Protein AF-A0A7X1H4H9-F1 (afdb_monomer)

Foldseek 3Di:
DDDPPPPPPPFPEAEQDEPVNCVVPVPVCPPHHYQWEFDWPDWDQDPFAIKTKTFTAGADPVRYHDPDPDTPGIDIDGDGPDDDPD

Nearest PDB structures (foldseek):
  5wy2-assembly1_A  TM=4.647E-01  e=6.492E+00  Homo sapiens
  1vex-assembly1_A  TM=3.817E-01  e=6.914E+00  Rattus norvegicus
  7yqz-assembly1_B  TM=3.228E-01  e=6.096E+00  Severe acute respiratory syndrome coronavirus 2
  7yqz-assembly1_A  TM=2.987E-01  e=9.475E+00  Severe acute respiratory syndrome coronavirus 2

Structure (mmCIF, N/CA/C/O backbone):
data_AF-A0A7X1H4H9-F1
#
_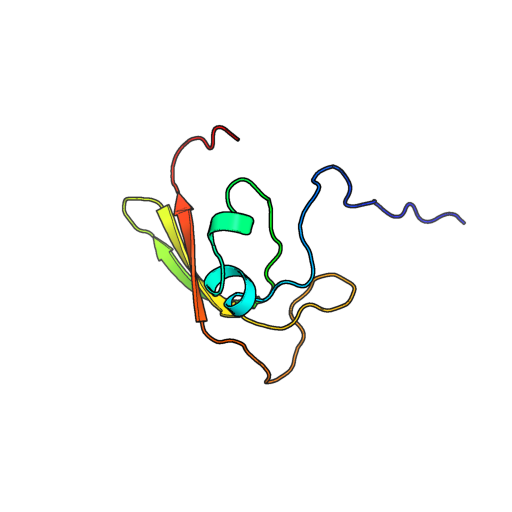entry.id   AF-A0A7X1H4H9-F1
#
loop_
_atom_site.group_PDB
_atom_site.id
_atom_site.type_symbol
_atom_site.label_atom_id
_atom_site.label_alt_id
_atom_site.label_comp_id
_atom_site.label_asym_id
_atom_site.label_entity_id
_atom_site.label_seq_id
_atom_site.pdbx_PDB_ins_code
_atom_site.Cartn_x
_atom_site.Cartn_y
_atom_site.Cartn_z
_atom_site.occupancy
_atom_site.B_iso_or_equiv
_atom_site.auth_seq_id
_atom_site.auth_comp_id
_atom_site.auth_asym_id
_atom_site.auth_atom_id
_atom_site.pdbx_PDB_model_num
ATOM 1 N N . MET A 1 1 ? 24.673 27.247 -12.798 1.00 42.66 1 MET A N 1
ATOM 2 C CA . MET A 1 1 ? 23.207 27.282 -12.608 1.00 42.66 1 MET A CA 1
ATOM 3 C C . MET A 1 1 ? 22.839 26.223 -11.583 1.00 42.66 1 MET A C 1
ATOM 5 O O . MET A 1 1 ? 22.995 25.046 -11.867 1.00 42.66 1 MET A O 1
ATOM 9 N N . ARG A 1 2 ? 22.472 26.636 -10.366 1.00 43.97 2 ARG A N 1
ATOM 10 C CA . ARG A 1 2 ? 21.988 25.736 -9.311 1.00 43.97 2 ARG A CA 1
ATOM 11 C C . ARG A 1 2 ? 20.502 25.487 -9.562 1.00 43.97 2 ARG A C 1
ATOM 13 O O . ARG A 1 2 ? 19.723 26.426 -9.447 1.00 43.97 2 ARG A O 1
ATOM 20 N N . GLN A 1 3 ? 20.122 24.264 -9.917 1.00 45.84 3 GLN A N 1
ATOM 21 C CA . GLN A 1 3 ? 18.734 23.840 -9.750 1.00 45.84 3 GLN A CA 1
ATOM 22 C C . GLN A 1 3 ? 18.514 23.612 -8.247 1.00 45.84 3 GLN A C 1
ATOM 24 O O . GLN A 1 3 ? 19.351 22.945 -7.630 1.00 45.84 3 GLN A O 1
ATOM 29 N N . PRO A 1 4 ? 17.471 24.171 -7.614 1.00 42.91 4 PRO A N 1
ATOM 30 C CA . PRO A 1 4 ? 17.136 23.756 -6.267 1.00 42.91 4 PRO A CA 1
ATOM 31 C C . PRO A 1 4 ? 16.590 22.326 -6.347 1.00 42.91 4 PRO A C 1
ATOM 33 O O . PRO A 1 4 ? 15.492 22.106 -6.853 1.00 42.91 4 PRO A O 1
ATOM 36 N N . LEU A 1 5 ? 17.368 21.354 -5.854 1.00 38.50 5 LEU A N 1
ATOM 37 C CA . LEU A 1 5 ? 16.809 20.096 -5.366 1.00 38.50 5 LEU A CA 1
ATOM 38 C C . LEU A 1 5 ? 15.791 20.499 -4.301 1.00 38.50 5 LEU A C 1
ATOM 40 O O . LEU A 1 5 ? 16.172 20.927 -3.210 1.00 38.50 5 LEU A O 1
ATOM 44 N N . ILE A 1 6 ? 14.506 20.410 -4.622 1.00 46.28 6 ILE A N 1
ATOM 45 C CA . ILE A 1 6 ? 13.473 20.433 -3.598 1.00 46.28 6 ILE A CA 1
ATOM 46 C C . ILE A 1 6 ? 13.641 19.104 -2.869 1.00 46.28 6 ILE A C 1
ATOM 48 O O . ILE A 1 6 ? 13.142 18.066 -3.287 1.00 46.28 6 ILE A O 1
ATOM 52 N N . HIS A 1 7 ? 14.477 19.146 -1.836 1.00 41.16 7 HIS A N 1
ATOM 53 C CA . HIS A 1 7 ? 14.642 18.106 -0.842 1.00 41.16 7 HIS A CA 1
ATOM 54 C C . HIS A 1 7 ? 13.234 17.790 -0.317 1.00 41.16 7 HIS A C 1
ATOM 56 O O . HIS A 1 7 ? 12.637 18.612 0.381 1.00 41.16 7 HIS A O 1
ATOM 62 N N . ILE A 1 8 ? 12.684 16.627 -0.674 1.00 47.72 8 ILE A N 1
ATOM 63 C CA . ILE A 1 8 ? 11.574 16.006 0.055 1.00 47.72 8 ILE A CA 1
ATOM 64 C C . ILE A 1 8 ? 12.146 15.642 1.427 1.00 47.72 8 ILE A C 1
ATOM 66 O O . ILE A 1 8 ? 12.598 14.535 1.684 1.00 47.72 8 ILE A O 1
ATOM 70 N N . ALA A 1 9 ? 12.264 16.637 2.293 1.00 41.56 9 ALA A N 1
ATOM 71 C CA . ALA A 1 9 ? 12.810 16.482 3.623 1.00 41.56 9 ALA A CA 1
ATOM 72 C C . ALA A 1 9 ? 12.085 17.440 4.549 1.00 41.56 9 ALA A C 1
ATOM 74 O O . ALA A 1 9 ? 12.635 18.461 4.942 1.00 41.56 9 ALA A O 1
ATOM 75 N N . LEU A 1 10 ? 10.849 17.085 4.897 1.00 44.84 10 LEU A N 1
ATOM 76 C CA . LEU A 1 10 ? 10.294 17.412 6.212 1.00 44.84 10 LEU A CA 1
ATOM 77 C C . LEU A 1 10 ? 9.516 16.244 6.850 1.00 44.84 10 LEU A C 1
ATOM 79 O O . LEU A 1 10 ? 8.921 16.432 7.904 1.00 44.84 10 LEU A O 1
ATOM 83 N N . TYR A 1 11 ? 9.577 15.026 6.291 1.00 52.78 11 TYR A N 1
ATOM 84 C CA . TYR A 1 11 ? 9.067 13.824 6.959 1.00 52.78 11 TYR A CA 1
ATOM 85 C C . TYR A 1 11 ? 10.115 12.706 6.897 1.00 52.78 11 TYR A C 1
ATOM 87 O O . TYR A 1 11 ? 10.500 12.307 5.798 1.00 52.78 11 TYR A O 1
ATOM 95 N N . PRO A 1 12 ? 10.610 12.193 8.038 1.00 56.44 12 PRO A N 1
ATOM 96 C CA . PRO A 1 12 ? 11.444 10.998 8.055 1.00 56.44 12 PRO A CA 1
ATOM 97 C C . PRO A 1 12 ? 10.579 9.781 7.683 1.00 56.44 12 PRO A C 1
ATOM 99 O O . PRO A 1 12 ? 9.962 9.152 8.542 1.00 56.44 12 PRO A O 1
ATOM 102 N N . GLY A 1 13 ? 10.477 9.497 6.384 1.00 66.50 13 GLY A N 1
ATOM 103 C CA . GLY A 1 13 ? 9.800 8.320 5.843 1.00 66.50 13 GLY A CA 1
ATOM 104 C C . GLY A 1 13 ? 10.748 7.130 5.691 1.00 66.50 13 GLY A C 1
ATOM 105 O O . GLY A 1 13 ? 11.949 7.309 5.493 1.00 66.50 13 GLY A O 1
ATOM 106 N N . ILE A 1 14 ? 10.218 5.908 5.781 1.00 77.88 14 ILE A N 1
ATOM 107 C CA . ILE A 1 14 ? 10.951 4.704 5.367 1.00 77.88 14 ILE A CA 1
ATOM 108 C C . ILE A 1 14 ? 10.666 4.444 3.884 1.00 77.88 14 ILE A C 1
ATOM 110 O O . ILE A 1 14 ? 9.511 4.259 3.494 1.00 77.88 14 ILE A O 1
ATOM 114 N N . TYR A 1 15 ? 11.730 4.414 3.082 1.00 81.75 15 TYR A N 1
ATOM 115 C CA . TYR A 1 15 ? 11.696 4.228 1.630 1.00 81.75 15 TYR A CA 1
ATOM 116 C C . TYR A 1 15 ? 12.089 2.803 1.232 1.00 81.75 15 TYR A C 1
ATOM 118 O O . TYR A 1 15 ? 12.713 2.079 2.008 1.00 81.75 15 TYR A O 1
ATOM 126 N N . GLY A 1 16 ? 11.750 2.407 0.003 1.00 81.44 16 GLY A N 1
ATOM 127 C CA . GLY A 1 16 ? 12.161 1.117 -0.566 1.00 81.44 16 GLY A CA 1
ATOM 128 C C . GLY A 1 16 ? 11.481 -0.108 0.054 1.00 81.44 16 GLY A C 1
ATOM 129 O O . GLY A 1 16 ? 11.930 -1.225 -0.184 1.00 81.44 16 GLY A O 1
ATOM 130 N N . LEU A 1 17 ? 10.413 0.084 0.834 1.00 86.12 17 LEU A N 1
ATOM 131 C CA . LEU A 1 17 ? 9.623 -1.011 1.390 1.00 86.12 17 LEU A CA 1
ATOM 132 C C . LEU A 1 17 ? 8.599 -1.522 0.375 1.00 86.12 17 LEU A C 1
ATOM 134 O O . LEU A 1 17 ? 7.912 -0.746 -0.295 1.00 86.12 17 LEU A O 1
ATOM 138 N N . SER A 1 18 ? 8.442 -2.842 0.321 1.00 87.44 18 SER A N 1
ATOM 139 C CA . SER A 1 18 ? 7.273 -3.467 -0.293 1.00 87.44 18 SER A CA 1
ATOM 140 C C . SER A 1 18 ? 6.143 -3.641 0.724 1.00 87.44 18 SER A C 1
ATOM 142 O O . SER A 1 18 ? 6.353 -3.632 1.939 1.00 87.44 18 SER A O 1
ATOM 144 N N . ILE A 1 19 ? 4.930 -3.905 0.232 1.00 89.75 19 ILE A N 1
ATOM 145 C CA . ILE A 1 19 ? 3.822 -4.305 1.108 1.00 89.75 19 ILE A CA 1
ATOM 146 C C . ILE A 1 19 ? 4.127 -5.617 1.851 1.00 89.75 19 ILE A C 1
ATOM 148 O O . ILE A 1 19 ? 3.714 -5.784 2.996 1.00 89.75 19 ILE A O 1
ATOM 152 N N . LYS A 1 20 ? 4.895 -6.532 1.239 1.00 90.19 20 LYS A N 1
ATOM 153 C CA . 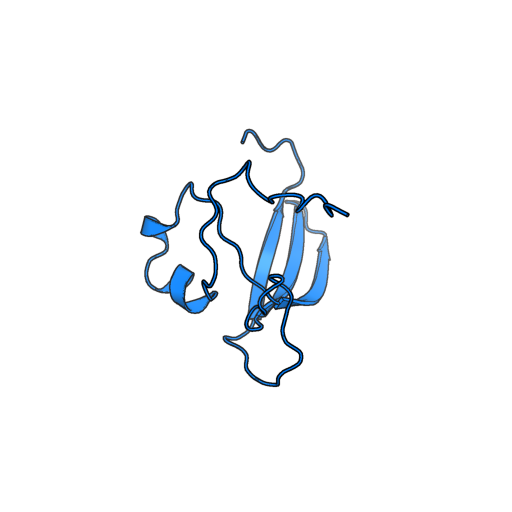LYS A 1 20 ? 5.311 -7.783 1.888 1.00 90.19 20 LYS A CA 1
ATOM 154 C C . LYS A 1 20 ? 6.201 -7.514 3.092 1.00 90.19 20 LYS A C 1
ATOM 156 O O . LYS A 1 20 ? 6.059 -8.205 4.092 1.00 90.19 20 LYS A O 1
ATOM 161 N N . ASP A 1 21 ? 7.087 -6.525 3.018 1.00 89.81 21 ASP A N 1
ATOM 162 C CA . ASP A 1 21 ? 7.957 -6.173 4.142 1.00 89.81 21 ASP A CA 1
ATOM 163 C C . ASP A 1 21 ? 7.153 -5.607 5.309 1.00 89.81 21 ASP A C 1
ATOM 165 O O . ASP A 1 21 ? 7.355 -6.028 6.444 1.00 89.81 21 ASP A O 1
ATOM 169 N N . VAL A 1 22 ? 6.154 -4.769 5.017 1.00 90.00 22 VAL A N 1
ATOM 170 C CA . VAL A 1 22 ? 5.251 -4.227 6.042 1.00 90.00 22 VAL A CA 1
ATOM 171 C C . VAL A 1 22 ? 4.402 -5.318 6.700 1.00 90.00 22 VAL A C 1
ATOM 173 O O . VAL A 1 22 ? 4.165 -5.268 7.902 1.00 90.00 22 VAL A O 1
ATOM 176 N N . ILE A 1 23 ? 3.950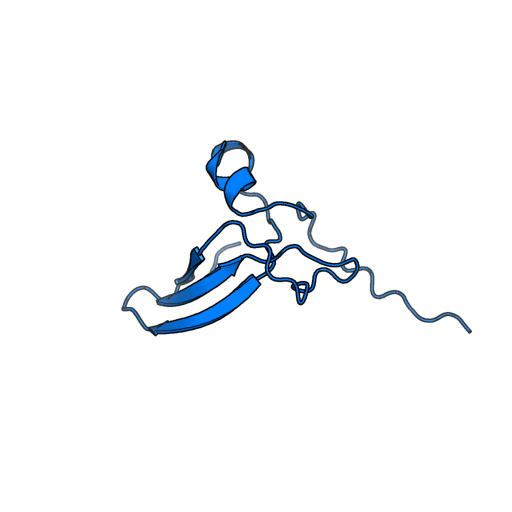 -6.320 5.940 1.00 90.44 23 ILE A N 1
ATOM 177 C CA . ILE A 1 23 ? 3.129 -7.421 6.472 1.00 90.44 23 ILE A CA 1
ATOM 178 C C . ILE A 1 23 ? 3.954 -8.407 7.314 1.00 90.44 23 ILE A C 1
ATOM 180 O O . ILE A 1 23 ? 3.402 -9.012 8.231 1.00 90.44 23 ILE A O 1
ATOM 184 N N . LYS A 1 24 ? 5.253 -8.582 7.024 1.00 92.94 24 LYS A N 1
ATOM 185 C CA . LYS A 1 24 ? 6.129 -9.485 7.797 1.00 92.94 24 LYS A CA 1
ATOM 186 C C . LYS A 1 24 ? 6.212 -9.079 9.267 1.00 92.94 24 LYS A C 1
ATOM 188 O O . LYS A 1 24 ? 6.190 -9.955 10.125 1.00 92.94 24 LYS A O 1
ATOM 193 N 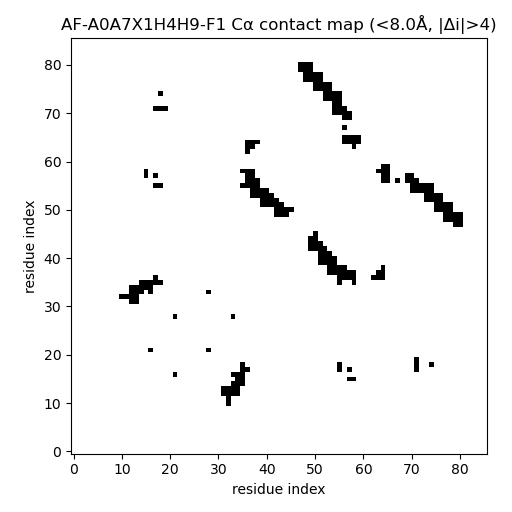N . ASP A 1 25 ? 6.309 -7.779 9.538 1.00 91.75 25 ASP A N 1
ATOM 194 C CA . ASP A 1 25 ? 6.331 -7.231 10.894 1.00 91.75 25 ASP A CA 1
ATOM 195 C C . ASP A 1 25 ? 5.646 -5.850 10.923 1.00 91.75 25 ASP A C 1
ATOM 197 O O . ASP A 1 25 ? 6.288 -4.809 10.777 1.00 91.75 25 ASP A O 1
ATOM 201 N N . PRO A 1 26 ? 4.315 -5.799 11.084 1.00 91.25 26 PRO A N 1
ATOM 202 C CA . PRO A 1 26 ? 3.592 -4.532 11.076 1.00 91.25 26 PRO A CA 1
ATOM 203 C C . PRO A 1 26 ? 3.942 -3.635 12.268 1.00 91.25 26 PRO A C 1
ATOM 205 O O . PRO A 1 26 ? 3.828 -2.410 12.174 1.00 91.25 26 PRO A O 1
ATOM 208 N N . ASP A 1 27 ? 4.355 -4.222 13.395 1.00 93.75 27 ASP A N 1
ATOM 209 C CA . ASP A 1 27 ? 4.592 -3.494 14.640 1.00 93.75 27 ASP A CA 1
ATOM 210 C C . ASP A 1 27 ? 5.804 -2.567 14.531 1.00 93.75 27 ASP A C 1
ATOM 212 O O . ASP A 1 27 ? 5.747 -1.433 15.015 1.00 93.75 27 ASP A O 1
ATOM 216 N N . VAL A 1 28 ? 6.857 -2.966 13.807 1.00 91.62 28 VAL A N 1
ATOM 217 C CA . VAL A 1 28 ? 8.036 -2.104 13.596 1.00 91.62 28 VAL A CA 1
ATOM 218 C C . VAL A 1 28 ? 7.756 -0.884 12.714 1.00 91.62 28 VAL A C 1
ATOM 220 O O . VAL A 1 28 ? 8.559 0.059 12.699 1.00 91.62 28 VAL A O 1
ATOM 223 N N . HIS A 1 29 ? 6.630 -0.872 11.999 1.00 88.94 29 HIS A N 1
ATOM 224 C CA . HIS A 1 29 ? 6.219 0.214 11.107 1.00 88.94 29 HIS A CA 1
ATOM 225 C C . HIS A 1 29 ? 5.100 1.093 11.687 1.00 88.94 29 HIS A C 1
ATOM 227 O O . HIS A 1 29 ? 4.815 2.157 11.135 1.00 88.94 29 HIS A O 1
ATOM 233 N N . LYS A 1 30 ? 4.490 0.709 12.818 1.00 88.31 30 LYS A N 1
ATOM 234 C CA . LYS A 1 30 ? 3.455 1.517 13.482 1.00 88.31 30 LYS A CA 1
ATOM 235 C C . LYS A 1 30 ? 3.98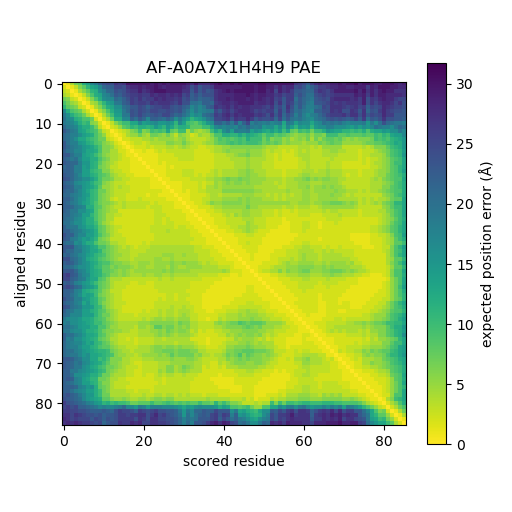7 2.897 13.875 1.00 88.31 30 LYS A C 1
ATOM 237 O O . LYS A 1 30 ? 5.096 3.034 14.386 1.00 88.31 30 LYS A O 1
ATOM 242 N N . GLY A 1 31 ? 3.174 3.927 13.634 1.00 87.31 31 GLY A N 1
ATOM 243 C CA . GLY A 1 31 ? 3.514 5.322 13.936 1.00 87.31 31 GLY A CA 1
ATOM 244 C C . GLY A 1 31 ? 4.590 5.931 13.031 1.00 87.31 31 GLY A C 1
ATOM 245 O O . GLY A 1 31 ? 4.968 7.081 13.236 1.00 87.31 31 GLY A O 1
ATOM 246 N N . LYS A 1 32 ? 5.083 5.191 12.029 1.00 88.44 32 LYS A N 1
ATOM 247 C CA . LYS A 1 32 ? 6.059 5.681 11.053 1.00 88.44 32 LYS A CA 1
ATOM 248 C C . LYS A 1 32 ? 5.372 5.941 9.721 1.00 88.44 32 LYS A C 1
ATOM 250 O O . LYS A 1 32 ? 4.451 5.228 9.329 1.00 88.44 32 LYS A O 1
ATOM 255 N N . THR A 1 33 ? 5.857 6.948 9.006 1.00 88.12 33 THR A N 1
ATOM 256 C CA . THR A 1 33 ? 5.468 7.150 7.609 1.00 88.12 33 THR A CA 1
ATOM 257 C C . THR A 1 33 ? 6.289 6.203 6.738 1.00 88.12 33 THR A C 1
ATOM 259 O O . THR A 1 33 ? 7.512 6.141 6.870 1.00 88.12 33 THR A O 1
ATOM 262 N N . VAL A 1 34 ? 5.627 5.456 5.859 1.00 88.88 34 VAL A N 1
ATOM 263 C CA . VAL A 1 34 ? 6.271 4.553 4.897 1.00 88.88 34 VAL A CA 1
ATOM 264 C C . VAL A 1 34 ? 5.833 4.913 3.488 1.00 88.88 34 VAL A C 1
ATOM 266 O O . VAL A 1 34 ? 4.696 5.343 3.284 1.00 88.88 34 VAL A O 1
ATOM 269 N N . LEU A 1 35 ? 6.723 4.716 2.520 1.00 89.25 35 LEU A N 1
ATOM 270 C CA . LEU A 1 35 ? 6.412 4.890 1.111 1.00 89.25 35 LEU A CA 1
ATOM 271 C C . LEU A 1 35 ? 6.293 3.531 0.425 1.00 89.25 35 LEU A C 1
ATOM 273 O O . LEU A 1 35 ? 7.235 2.742 0.430 1.00 89.25 35 LEU A O 1
ATOM 277 N N . ILE A 1 36 ? 5.134 3.284 -0.183 1.00 91.88 36 ILE A N 1
ATOM 278 C CA . ILE A 1 36 ? 4.857 2.086 -0.977 1.00 91.88 36 ILE A CA 1
ATOM 279 C C . ILE A 1 36 ? 4.398 2.548 -2.354 1.00 91.88 36 ILE A C 1
ATOM 281 O O . ILE A 1 36 ? 3.461 3.337 -2.468 1.00 91.88 36 ILE A O 1
ATOM 285 N N . SER A 1 37 ? 5.056 2.042 -3.393 1.00 92.38 37 SER A N 1
AT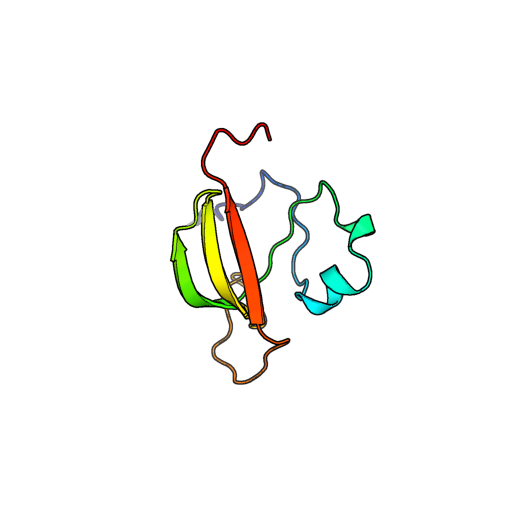OM 286 C CA . SER A 1 37 ? 4.762 2.399 -4.779 1.00 92.38 37 SER A CA 1
ATOM 287 C C . SER A 1 37 ? 3.816 1.389 -5.439 1.00 92.38 37 SER A C 1
ATOM 289 O O . SER A 1 37 ? 3.802 0.200 -5.101 1.00 92.38 37 SER A O 1
ATOM 291 N N . GLY A 1 38 ? 2.975 1.858 -6.360 1.00 93.88 38 GLY A N 1
ATOM 292 C CA . GLY A 1 38 ? 1.982 1.026 -7.035 1.00 93.88 38 GLY A CA 1
ATOM 293 C C . GLY A 1 38 ? 1.064 1.791 -7.984 1.00 93.88 38 GLY A C 1
ATOM 294 O O . GLY A 1 38 ? 1.078 3.019 -8.042 1.00 93.88 38 GLY A O 1
ATOM 295 N N . ILE A 1 39 ? 0.252 1.042 -8.727 1.00 95.88 39 ILE A N 1
ATOM 296 C CA . ILE A 1 39 ? -0.727 1.559 -9.689 1.00 95.88 39 ILE A CA 1
ATOM 297 C C . ILE A 1 39 ? -2.129 1.384 -9.104 1.00 95.88 39 ILE A C 1
ATOM 299 O O . ILE A 1 39 ? -2.472 0.308 -8.612 1.00 95.88 39 ILE A O 1
ATOM 303 N N . ILE A 1 40 ? -2.952 2.432 -9.163 1.00 96.62 40 ILE A N 1
ATOM 304 C CA . ILE A 1 40 ? -4.351 2.371 -8.721 1.00 96.62 40 ILE A CA 1
ATOM 305 C C . ILE A 1 40 ? -5.153 1.544 -9.729 1.00 96.62 40 ILE A C 1
ATOM 307 O O . ILE A 1 40 ? -5.219 1.892 -10.906 1.00 96.62 40 ILE A O 1
ATOM 311 N N . LEU A 1 41 ? -5.787 0.474 -9.256 1.00 97.44 41 LEU A N 1
ATOM 312 C CA . LEU A 1 41 ? -6.686 -0.363 -10.054 1.00 97.44 41 LEU A CA 1
ATOM 313 C C . LEU A 1 41 ? -8.140 0.102 -9.963 1.00 97.44 41 LEU A C 1
ATOM 315 O O . LEU A 1 41 ? -8.917 -0.078 -10.897 1.00 97.44 41 LEU A O 1
ATOM 319 N N . GLY A 1 42 ? -8.511 0.711 -8.839 1.00 97.94 42 GLY A N 1
ATOM 320 C CA . GLY A 1 42 ? -9.858 1.206 -8.620 1.00 97.94 42 GLY A CA 1
ATOM 321 C C . GLY A 1 42 ? -10.002 1.917 -7.285 1.00 97.94 42 GLY A C 1
ATOM 322 O O . GLY A 1 42 ? -9.117 1.889 -6.428 1.00 97.94 42 GLY A O 1
ATOM 323 N N . SER A 1 43 ? -11.146 2.561 -7.097 1.00 97.56 43 SER A N 1
ATOM 324 C CA . SER A 1 43 ? -11.520 3.149 -5.819 1.00 97.56 43 SER A CA 1
ATOM 325 C C . SER A 1 43 ? -13.015 3.006 -5.578 1.00 97.56 43 SER A C 1
ATOM 327 O O . SER A 1 43 ? -13.825 2.953 -6.506 1.00 97.56 43 SER A O 1
ATOM 329 N N . ARG A 1 44 ? -13.388 2.911 -4.304 1.00 97.25 44 ARG A N 1
ATOM 330 C CA . ARG A 1 44 ? -14.775 2.804 -3.867 1.00 97.25 44 ARG A CA 1
ATOM 331 C C . ARG A 1 44 ? -14.983 3.653 -2.627 1.00 97.25 44 ARG A C 1
ATOM 333 O O . ARG A 1 44 ? -14.284 3.492 -1.628 1.00 97.25 44 ARG A O 1
ATOM 340 N N . ASN A 1 45 ? -15.987 4.519 -2.674 1.00 96.19 45 ASN A N 1
ATOM 341 C CA . ASN A 1 45 ? -16.432 5.242 -1.490 1.00 96.19 45 ASN A CA 1
ATOM 342 C C . ASN A 1 45 ? -17.167 4.285 -0.545 1.00 96.19 45 ASN A C 1
ATOM 344 O O . ASN A 1 45 ? -18.016 3.492 -0.961 1.00 96.19 45 ASN A O 1
ATOM 348 N N . THR A 1 46 ? -16.820 4.359 0.729 1.00 94.56 46 THR A N 1
ATOM 349 C CA . THR A 1 46 ? -17.447 3.644 1.838 1.00 94.56 46 THR A CA 1
ATOM 350 C C . THR A 1 46 ? -18.005 4.665 2.829 1.00 94.56 46 THR A C 1
ATOM 352 O O . THR A 1 46 ? -17.885 5.871 2.618 1.00 94.56 46 THR A O 1
ATOM 355 N N . LYS A 1 47 ? -18.662 4.210 3.901 1.00 94.06 47 LYS A N 1
ATOM 356 C CA . LYS A 1 47 ? -19.138 5.132 4.945 1.00 94.06 47 LYS A CA 1
ATOM 357 C C . LYS A 1 47 ? -17.974 5.713 5.754 1.00 94.06 47 LYS A C 1
ATOM 359 O O . LYS A 1 47 ? -18.071 6.820 6.266 1.00 94.06 47 LYS A O 1
ATOM 364 N N . GLU A 1 48 ? -16.889 4.956 5.851 1.00 92.19 48 GLU A N 1
ATOM 365 C CA . GLU A 1 48 ? -15.693 5.250 6.635 1.00 92.19 48 GLU A CA 1
ATOM 366 C C . GLU A 1 48 ? -14.691 6.117 5.858 1.00 92.19 48 GLU A C 1
ATOM 368 O O . GLU A 1 48 ? -13.921 6.858 6.464 1.00 92.19 48 GLU A O 1
ATOM 373 N N . GLY A 1 49 ? -14.674 6.032 4.524 1.00 94.69 49 GLY A N 1
ATOM 374 C CA . GLY A 1 49 ? -13.657 6.689 3.710 1.00 94.69 49 GLY A CA 1
ATOM 375 C C . GLY A 1 49 ? -13.695 6.324 2.229 1.00 94.69 49 GLY A C 1
ATOM 376 O O . GLY A 1 49 ? -14.655 5.747 1.724 1.00 94.69 49 GLY A O 1
ATOM 377 N N . THR A 1 50 ? -12.611 6.620 1.521 1.00 96.31 50 THR A N 1
ATOM 378 C CA . THR A 1 50 ? -12.356 6.102 0.174 1.00 96.31 50 THR A CA 1
ATOM 379 C C . THR A 1 50 ? -11.390 4.931 0.276 1.00 96.31 50 THR A C 1
ATOM 381 O O . THR A 1 50 ? -10.238 5.100 0.678 1.00 96.31 50 THR A O 1
ATOM 384 N N . LEU A 1 51 ? -11.857 3.744 -0.100 1.00 97.25 51 LEU A N 1
ATOM 385 C CA . LEU A 1 51 ? -11.022 2.561 -0.240 1.00 97.25 51 LEU A CA 1
ATOM 386 C C . LEU A 1 51 ? -10.401 2.559 -1.639 1.00 97.25 51 LEU A C 1
ATOM 388 O O . LEU A 1 51 ? -11.119 2.676 -2.631 1.00 97.25 51 LEU A O 1
ATOM 392 N N . ILE A 1 52 ? -9.084 2.433 -1.721 1.00 97.62 52 ILE A N 1
ATOM 393 C CA . ILE A 1 52 ? -8.311 2.466 -2.963 1.00 97.62 52 ILE A CA 1
ATOM 394 C C . ILE A 1 52 ? -7.664 1.096 -3.138 1.00 97.62 52 ILE A C 1
ATOM 396 O O . ILE A 1 52 ? -6.945 0.641 -2.250 1.00 97.62 52 ILE A O 1
ATOM 400 N N . GLU A 1 53 ? -7.924 0.440 -4.265 1.00 97.69 53 GLU A N 1
ATOM 401 C CA . GLU A 1 53 ? -7.255 -0.801 -4.649 1.00 97.69 53 GLU A CA 1
ATOM 402 C C . GLU A 1 53 ? -5.999 -0.481 -5.452 1.00 97.69 53 GLU A C 1
ATOM 404 O O . GLU A 1 53 ? -6.050 0.248 -6.446 1.00 97.69 53 GLU A O 1
ATOM 409 N N . ILE A 1 54 ? -4.867 -1.020 -5.006 1.00 96.75 54 ILE A N 1
ATOM 410 C CA . ILE A 1 54 ? -3.545 -0.712 -5.547 1.00 96.75 54 ILE A CA 1
ATOM 411 C C . ILE A 1 54 ? -2.840 -2.022 -5.898 1.00 96.75 54 ILE A C 1
ATOM 413 O O . ILE A 1 54 ? -2.743 -2.924 -5.064 1.00 96.75 54 ILE A O 1
ATOM 417 N N . LEU A 1 55 ? -2.324 -2.119 -7.124 1.00 96.00 55 LEU A N 1
ATOM 418 C CA . LEU A 1 55 ? -1.336 -3.123 -7.510 1.00 96.00 55 LEU A CA 1
ATOM 419 C C . LEU A 1 55 ? 0.045 -2.604 -7.122 1.00 96.00 55 LEU A C 1
ATOM 421 O O . LEU A 1 55 ? 0.499 -1.603 -7.675 1.00 96.00 55 LEU A O 1
ATOM 425 N N . GLN A 1 56 ? 0.712 -3.267 -6.181 1.00 94.88 56 GLN A N 1
ATOM 426 C CA . GLN A 1 56 ? 2.054 -2.864 -5.773 1.00 94.88 56 GLN A CA 1
ATOM 427 C C . GLN A 1 56 ? 3.023 -3.016 -6.951 1.00 94.88 56 GLN A C 1
ATOM 429 O O . GLN A 1 56 ? 2.963 -4.003 -7.691 1.00 94.88 56 GLN A O 1
ATOM 434 N N . LYS A 1 57 ? 3.911 -2.031 -7.106 1.00 94.56 57 LYS A N 1
ATOM 435 C CA . LYS A 1 57 ? 5.020 -2.045 -8.062 1.00 94.56 57 LYS A CA 1
ATOM 436 C C . LYS A 1 57 ? 6.303 -1.577 -7.373 1.00 94.56 57 LYS A C 1
ATOM 438 O O . LYS A 1 57 ? 6.230 -0.736 -6.474 1.00 94.56 57 LYS A O 1
ATOM 443 N N . PRO A 1 58 ? 7.482 -2.081 -7.774 1.00 91.56 5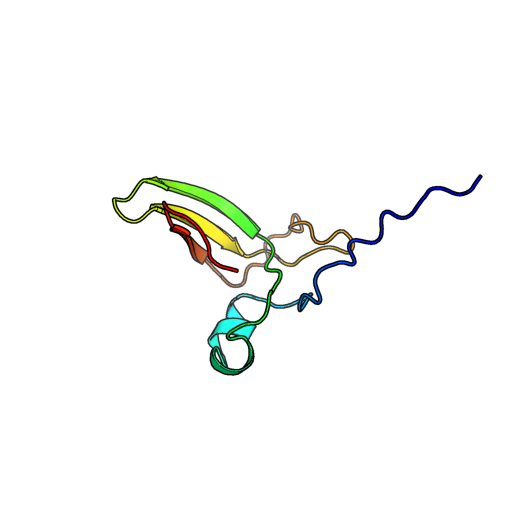8 PRO A N 1
ATOM 444 C CA . PRO A 1 58 ? 8.744 -1.545 -7.282 1.00 91.56 58 PRO A CA 1
ATOM 445 C C . PRO A 1 58 ? 8.858 -0.047 -7.584 1.00 91.56 58 PRO A C 1
ATOM 447 O O . PRO A 1 58 ? 8.468 0.397 -8.664 1.00 91.56 58 PRO A O 1
ATOM 450 N N . ALA A 1 59 ? 9.421 0.714 -6.648 1.00 90.44 59 ALA A N 1
ATOM 451 C CA . ALA A 1 59 ? 9.713 2.128 -6.855 1.00 90.44 59 ALA A CA 1
ATOM 452 C C . ALA A 1 59 ? 10.983 2.315 -7.708 1.00 90.44 59 ALA A C 1
ATOM 454 O O . ALA A 1 59 ? 11.933 1.528 -7.602 1.00 90.44 59 ALA A O 1
ATOM 455 N N . ASP A 1 60 ? 11.014 3.343 -8.553 1.00 88.12 60 ASP A N 1
ATOM 456 C CA . ASP A 1 60 ? 12.230 3.850 -9.190 1.00 88.12 60 ASP A CA 1
ATOM 457 C C . ASP A 1 60 ? 12.984 4.841 -8.285 1.00 88.12 60 ASP A C 1
ATOM 459 O O . ASP A 1 60 ? 12.661 5.006 -7.108 1.00 88.12 60 ASP A O 1
ATOM 463 N N . ILE A 1 61 ? 14.047 5.449 -8.821 1.00 84.25 61 ILE A N 1
ATOM 464 C CA . ILE A 1 61 ? 14.871 6.417 -8.083 1.00 84.25 61 ILE A CA 1
ATOM 465 C C . ILE A 1 61 ? 14.109 7.705 -7.734 1.00 84.25 61 ILE A C 1
ATOM 467 O O . ILE A 1 61 ? 14.481 8.383 -6.782 1.00 84.25 61 ILE A O 1
ATOM 471 N N . ASP A 1 62 ? 13.033 7.998 -8.466 1.00 85.88 62 ASP A N 1
ATOM 472 C CA . ASP A 1 62 ? 12.129 9.126 -8.243 1.00 85.88 62 ASP A CA 1
ATOM 473 C C . ASP A 1 62 ? 10.883 8.701 -7.443 1.00 85.88 62 ASP A C 1
ATOM 475 O O . ASP A 1 62 ? 9.876 9.412 -7.429 1.00 85.88 62 ASP A O 1
ATOM 479 N N . GLU A 1 63 ? 10.936 7.529 -6.796 1.00 84.50 63 GLU A N 1
ATOM 480 C CA . GLU A 1 63 ? 9.877 6.938 -5.974 1.00 84.50 63 GLU A CA 1
ATOM 481 C C . GLU A 1 63 ? 8.595 6.542 -6.733 1.00 84.50 63 GLU A C 1
ATOM 483 O O . GLU A 1 63 ? 7.574 6.161 -6.142 1.00 84.50 63 GLU A O 1
ATOM 488 N N . ARG A 1 64 ? 8.635 6.565 -8.064 1.00 88.44 64 ARG A N 1
ATOM 489 C CA . ARG A 1 64 ? 7.486 6.263 -8.918 1.00 88.44 64 ARG A CA 1
ATOM 490 C C . ARG A 1 64 ? 7.360 4.767 -9.182 1.00 88.44 64 ARG A C 1
ATOM 492 O O . ARG A 1 64 ? 8.357 4.048 -9.133 1.00 88.44 64 ARG A O 1
ATOM 499 N N . PRO A 1 65 ? 6.149 4.277 -9.491 1.00 91.00 65 PRO A N 1
ATOM 500 C CA . PRO A 1 65 ? 5.961 2.889 -9.887 1.00 91.00 65 PRO A CA 1
ATOM 501 C C . PRO A 1 65 ? 6.755 2.600 -11.163 1.00 91.00 65 PRO A C 1
ATOM 503 O O . PRO A 1 65 ? 6.560 3.276 -12.173 1.00 91.00 65 PRO A O 1
ATOM 506 N N . LYS A 1 66 ? 7.625 1.588 -11.136 1.00 91.62 66 LYS A N 1
ATOM 507 C CA . LYS A 1 66 ? 8.284 1.097 -12.349 1.00 91.62 66 LYS A CA 1
ATOM 508 C C . LYS A 1 66 ? 7.269 0.446 -13.284 1.00 91.62 66 LYS A C 1
ATOM 510 O O . LYS A 1 66 ? 6.412 -0.322 -12.842 1.00 91.62 66 LYS A O 1
ATOM 515 N N . ASP A 1 67 ? 7.439 0.693 -14.578 1.00 92.06 67 ASP A N 1
ATOM 516 C CA . ASP A 1 67 ? 6.709 0.009 -15.646 1.00 92.06 67 ASP A CA 1
ATOM 517 C C . ASP A 1 67 ? 7.369 -1.346 -15.950 1.00 92.06 67 ASP A C 1
ATOM 519 O O . ASP A 1 67 ? 8.145 -1.506 -16.889 1.00 92.06 67 ASP A O 1
ATOM 523 N N . VAL A 1 68 ? 7.159 -2.2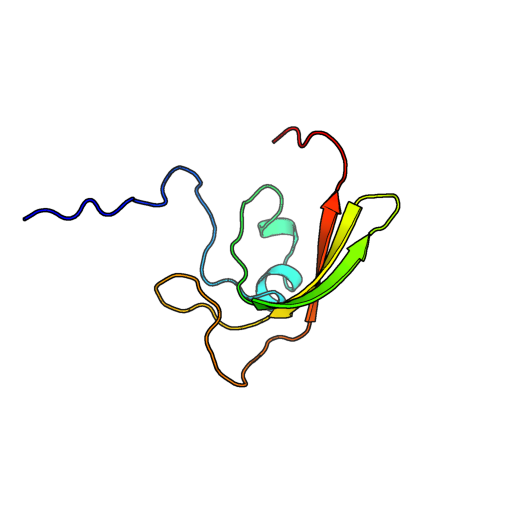99 -15.042 1.00 91.56 68 VAL A N 1
ATOM 524 C CA . VAL A 1 68 ? 7.650 -3.684 -15.115 1.00 91.56 68 VAL A CA 1
ATOM 525 C C . VAL A 1 68 ? 6.533 -4.631 -14.702 1.00 91.56 68 VAL A C 1
ATOM 527 O O . VAL A 1 68 ? 5.631 -4.227 -13.969 1.00 91.56 68 VAL A O 1
ATOM 530 N N . ASP A 1 69 ? 6.602 -5.902 -15.093 1.00 91.75 69 ASP A N 1
ATOM 531 C CA . ASP A 1 69 ? 5.571 -6.889 -14.741 1.00 91.75 69 ASP A CA 1
ATOM 532 C C . ASP A 1 69 ? 5.616 -7.326 -13.267 1.00 91.75 69 ASP A C 1
ATOM 534 O O . ASP A 1 69 ? 4.585 -7.717 -12.713 1.00 91.75 69 ASP A O 1
ATOM 538 N N . ASP A 1 70 ? 6.759 -7.159 -12.594 1.00 91.25 70 ASP A N 1
ATOM 539 C CA . ASP A 1 70 ? 6.945 -7.525 -11.188 1.00 91.25 70 ASP A CA 1
ATOM 540 C C . ASP A 1 70 ? 5.910 -6.861 -10.269 1.00 91.25 70 ASP A C 1
ATOM 542 O O . ASP A 1 70 ? 5.568 -5.683 -10.414 1.00 91.25 70 ASP A O 1
ATOM 546 N N . SER A 1 71 ? 5.397 -7.627 -9.306 1.00 90.75 71 SER A N 1
ATOM 547 C CA . SER A 1 71 ? 4.470 -7.140 -8.287 1.00 90.75 71 SER A CA 1
ATOM 548 C C . SER A 1 71 ? 4.477 -8.041 -7.058 1.00 90.75 71 SER A C 1
ATOM 550 O O . SER A 1 71 ? 4.462 -9.268 -7.160 1.00 90.75 71 SER A O 1
ATOM 552 N N . ASP A 1 72 ? 4.396 -7.426 -5.882 1.00 90.62 72 ASP A N 1
ATOM 553 C CA . ASP A 1 72 ? 4.178 -8.121 -4.617 1.00 90.62 72 ASP A CA 1
ATOM 554 C C . ASP A 1 72 ? 2.698 -8.371 -4.297 1.00 90.62 72 ASP A C 1
ATOM 556 O O . ASP A 1 72 ? 2.375 -8.866 -3.216 1.00 90.62 72 ASP A O 1
ATOM 560 N N . GLY A 1 73 ? 1.806 -8.093 -5.251 1.00 92.69 73 GLY A N 1
ATOM 561 C CA . GLY A 1 73 ? 0.373 -8.336 -5.154 1.00 92.69 73 GLY A CA 1
ATOM 562 C C . GLY A 1 73 ? -0.444 -7.056 -5.011 1.00 92.69 73 GLY A C 1
ATOM 563 O O . GLY A 1 73 ? 0.006 -5.951 -5.320 1.00 92.69 73 GLY A O 1
ATOM 564 N N . ARG A 1 74 ? -1.694 -7.218 -4.569 1.00 95.00 74 ARG A N 1
ATOM 565 C CA . ARG A 1 74 ? -2.651 -6.121 -4.390 1.00 95.00 74 ARG A CA 1
ATOM 566 C C . ARG A 1 74 ? -2.854 -5.811 -2.918 1.00 95.00 74 ARG A C 1
ATOM 568 O O . ARG A 1 74 ? -2.850 -6.717 -2.088 1.00 95.00 74 ARG A O 1
ATOM 575 N N . PHE A 1 75 ? -3.101 -4.545 -2.617 1.00 94.44 75 PHE A N 1
ATOM 576 C CA . PHE A 1 75 ? -3.521 -4.120 -1.290 1.00 94.44 75 PHE A CA 1
ATOM 577 C C . PHE A 1 75 ? -4.577 -3.022 -1.366 1.00 94.44 75 PHE A C 1
ATOM 579 O O . PHE A 1 75 ? -4.814 -2.418 -2.414 1.00 94.44 75 PHE A O 1
ATOM 586 N N . LEU A 1 76 ? -5.232 -2.798 -0.230 1.00 95.25 76 LEU A N 1
ATOM 587 C CA . LEU A 1 76 ? -6.261 -1.786 -0.069 1.00 95.25 76 LEU A CA 1
ATOM 588 C C . LEU A 1 76 ? -5.747 -0.689 0.861 1.00 95.25 76 LEU A C 1
ATOM 590 O O . LEU A 1 76 ? -5.321 -0.977 1.978 1.00 95.25 76 LEU A O 1
ATOM 594 N N . ALA A 1 77 ? -5.822 0.561 0.416 1.00 94.31 77 ALA A N 1
ATOM 595 C CA . ALA A 1 77 ? -5.560 1.731 1.244 1.00 94.31 77 ALA A CA 1
ATOM 596 C C . ALA A 1 77 ? -6.882 2.428 1.577 1.00 94.31 77 ALA A C 1
ATOM 598 O O . ALA A 1 77 ? -7.685 2.694 0.684 1.00 94.31 77 ALA A O 1
ATOM 599 N N . LEU A 1 78 ? -7.116 2.733 2.854 1.00 94.75 78 LEU A N 1
ATOM 600 C CA . LEU A 1 78 ? -8.306 3.460 3.291 1.00 94.75 78 LEU A CA 1
ATOM 601 C C . LEU A 1 78 ? -7.943 4.909 3.619 1.00 94.75 78 LEU A C 1
ATOM 603 O O . LEU A 1 78 ? -7.258 5.180 4.603 1.00 94.75 78 LEU A O 1
ATOM 607 N N . ARG A 1 79 ? -8.458 5.849 2.826 1.00 93.00 79 ARG A N 1
ATOM 608 C CA . ARG A 1 79 ? -8.466 7.272 3.172 1.00 93.00 79 ARG A CA 1
ATOM 609 C C . ARG A 1 79 ? -9.732 7.574 3.971 1.00 93.00 79 ARG A C 1
ATOM 611 O O . ARG A 1 79 ? -10.800 7.686 3.379 1.00 93.00 79 ARG A O 1
ATOM 618 N N . VAL A 1 80 ? -9.619 7.701 5.288 1.00 91.12 80 VAL A N 1
ATOM 619 C CA . VAL A 1 80 ? -10.760 7.951 6.190 1.00 91.12 80 VAL A CA 1
ATOM 620 C C . VAL A 1 80 ? -11.353 9.354 5.973 1.00 91.12 80 VAL A C 1
ATOM 622 O O . VAL A 1 80 ? -10.621 10.305 5.694 1.00 91.12 80 VAL A O 1
ATOM 625 N N . PHE A 1 81 ? -12.678 9.492 6.089 1.00 84.44 81 PHE A N 1
ATOM 626 C CA . PHE A 1 81 ? -13.356 10.793 6.112 1.00 84.44 81 PHE A CA 1
ATOM 627 C C . PHE A 1 81 ? -13.341 11.384 7.535 1.00 84.44 81 PHE A C 1
ATOM 629 O O . PHE A 1 81 ? -13.849 10.765 8.464 1.00 84.44 81 PHE A O 1
ATOM 636 N N . GLY A 1 82 ? -12.789 12.591 7.708 1.00 76.00 82 GLY A N 1
ATOM 637 C CA . GLY A 1 82 ? -12.682 13.279 9.007 1.00 76.00 82 GLY A CA 1
ATOM 638 C C . GLY A 1 82 ? -11.233 13.601 9.390 1.00 76.00 82 GLY A C 1
ATOM 639 O O . GLY A 1 82 ? -10.308 12.988 8.866 1.00 76.00 82 GLY A O 1
ATOM 640 N N . TYR A 1 83 ? -11.032 14.612 10.244 1.00 54.72 83 TYR A N 1
ATOM 641 C CA . TYR A 1 83 ? -9.710 15.161 10.578 1.00 54.72 83 TYR A CA 1
ATOM 642 C C . TYR A 1 83 ? -8.726 14.091 11.068 1.00 54.72 83 TYR A C 1
ATOM 644 O O . TYR A 1 83 ? -8.934 13.449 12.097 1.00 54.72 83 TYR A O 1
ATOM 652 N N . SER A 1 84 ? -7.617 13.963 10.347 1.00 52.50 84 SER A N 1
ATOM 653 C CA . SER A 1 84 ? -6.399 13.309 10.801 1.00 52.50 84 SER A CA 1
ATOM 654 C C . SER A 1 84 ? -5.709 14.216 11.822 1.00 52.50 84 SER A C 1
ATOM 656 O O . SER A 1 84 ? -5.059 15.189 11.446 1.00 52.50 84 SER A O 1
ATOM 658 N N . ASN A 1 85 ? -5.842 13.900 13.112 1.00 44.00 85 ASN A N 1
ATOM 659 C CA . ASN A 1 85 ? -4.865 14.333 14.111 1.00 44.00 85 ASN A CA 1
ATOM 660 C C . ASN A 1 85 ? -3.592 13.505 13.877 1.00 44.00 85 ASN A C 1
ATOM 662 O O . ASN A 1 85 ? -3.435 12.430 14.458 1.00 44.00 85 ASN A O 1
ATOM 666 N N . LEU A 1 86 ? -2.763 13.965 12.938 1.00 50.53 86 LEU A N 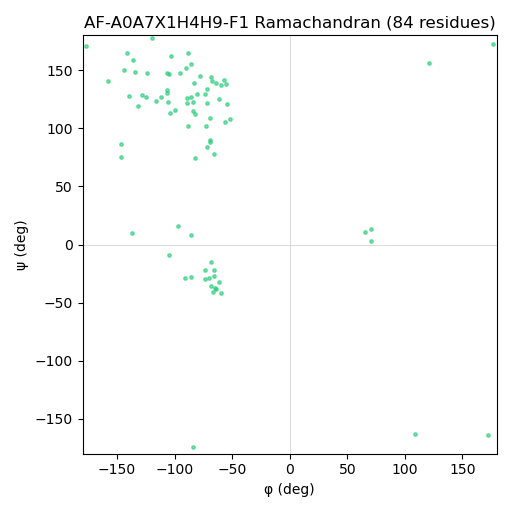1
ATOM 667 C CA . LEU A 1 86 ? -1.340 13.632 12.887 1.00 50.53 86 LEU A CA 1
ATOM 668 C C . LEU A 1 86 ? -0.588 14.541 13.859 1.00 50.53 86 LEU A C 1
ATOM 670 O O . LEU A 1 86 ? -0.946 15.740 13.916 1.00 50.53 86 LEU A O 1
#

Solvent-accessible surface area (backbone atoms only — not comparable to full-atom values): 5554 Å² total; per-residue (Å²): 135,86,76,82,77,79,69,90,70,91,64,91,57,48,72,91,46,52,72,62,58,46,68,74,48,51,73,87,49,61,99,54,54,69,47,72,29,46,48,80,76,47,73,46,82,55,99,63,23,40,39,34,36,30,39,34,20,58,56,46,99,84,60,42,51,47,98,59,90,64,60,88,45,73,51,76,48,75,49,63,70,72,88,79,89,121

Secondary structure (DSSP, 8-state):
---------SS-EEPS--HHHHHH-SGGGTTSEE---EEEEEEEE-SSEEEEEEEE--B-TTSPBPSSS----EEEEEEESS----

Sequence (86 aa):
MRQPLIHIALYPGIYGLSIKDVIKDPDVHKGKTVLISGIILGSRNTKEGTLIEILQKPADIDERPKDVDDSDGRFLALRVFGYSNL

pLDDT: mean 82.75, std 18.08, range [38.5, 97.94]

Mean predicted aligned error: 8.38 Å

Radius of gyration: 15.06 Å; Cα contacts (8 Å, |Δi|>4): 127; chains: 1; bounding box: 42×37×30 Å